Protein AF-A0A5S4TS86-F1 (afdb_monomer)

Mean predicted aligned error: 10.66 Å

pLDDT: mean 70.82, std 12.5, range [38.09, 91.75]

Nearest PDB structures (foldseek):
  2ib0-assembly1_B  TM=8.426E-01  e=7.250E+00  Mycobacterium tuberculosis
  2ib0-assembly1_A  TM=4.416E-01  e=4.069E+00  Mycobacterium tuberculosis

Sequence (158 aa):
LIFFSFYQKRLTHAFFRLILQTILFGSVLSAAFATLEHFQIVKKFNYAFLSPNMQVWHQNRAEVTFFNPNYYGIICCFCIMIAFYLVTTTKLRWLKVFCVLAGFVNLFGLNFTQNRTAFPAIIAGAIIYLFTTIKNWRAFWLSIGVFGIGLCFLFSSD

Structure (mmCIF, N/CA/C/O backbone):
data_AF-A0A5S4TS86-F1
#
_entry.id   AF-A0A5S4TS86-F1
#
loop_
_atom_site.group_PDB
_atom_site.id
_atom_site.type_symbol
_atom_site.label_atom_id
_atom_site.label_alt_id
_atom_site.label_comp_id
_atom_site.label_asym_id
_atom_site.label_entity_id
_atom_site.label_seq_id
_atom_site.pdbx_PDB_ins_code
_atom_site.Cartn_x
_atom_site.Cartn_y
_atom_site.Cartn_z
_atom_site.occupancy
_atom_site.B_iso_or_equiv
_atom_site.auth_seq_id
_atom_site.auth_comp_id
_atom_site.auth_asym_id
_atom_site.auth_atom_id
_atom_site.pdbx_PDB_model_num
ATOM 1 N N . LEU A 1 1 ? -20.350 23.622 6.186 1.00 59.94 1 LEU A N 1
ATOM 2 C CA . LEU A 1 1 ? -20.892 23.098 7.468 1.00 59.94 1 LEU A CA 1
ATOM 3 C C . LEU A 1 1 ? -22.022 22.080 7.273 1.00 59.94 1 LEU A C 1
ATOM 5 O O . LEU A 1 1 ? -21.890 20.978 7.788 1.00 59.94 1 LEU A O 1
ATOM 9 N N . ILE A 1 2 ? -23.066 22.374 6.485 1.00 71.50 2 ILE A N 1
ATOM 10 C CA . ILE A 1 2 ? -24.191 21.441 6.229 1.00 71.50 2 ILE A CA 1
ATOM 11 C C . ILE A 1 2 ? -23.719 20.103 5.626 1.00 71.50 2 ILE A C 1
ATOM 13 O O . ILE A 1 2 ? -24.077 19.043 6.129 1.00 71.50 2 ILE A O 1
ATOM 17 N N . PHE A 1 3 ? -22.835 20.144 4.622 1.00 68.44 3 PHE A N 1
ATOM 18 C CA . PHE A 1 3 ? -22.250 18.946 4.001 1.00 68.44 3 PHE A CA 1
ATOM 19 C C . PHE A 1 3 ? -21.453 18.084 4.999 1.00 68.44 3 PHE A C 1
ATOM 21 O O . PHE A 1 3 ? -21.601 16.867 5.046 1.00 68.44 3 PHE A O 1
ATOM 28 N N . PHE A 1 4 ? -20.661 18.723 5.863 1.00 73.56 4 PHE A N 1
ATOM 29 C CA . PHE A 1 4 ? -19.842 18.038 6.866 1.00 73.56 4 PHE A CA 1
ATOM 30 C C . PHE A 1 4 ? -20.708 17.359 7.941 1.00 73.56 4 PHE A C 1
ATOM 32 O O . PHE A 1 4 ? -20.475 16.208 8.302 1.00 73.56 4 PHE A O 1
ATOM 39 N N . SER A 1 5 ? -21.769 18.041 8.385 1.00 72.50 5 SER A N 1
ATOM 40 C CA . SER A 1 5 ? -22.725 17.513 9.364 1.00 72.50 5 SER A CA 1
ATOM 41 C C . SER A 1 5 ? -23.592 16.382 8.784 1.00 72.50 5 SER A C 1
ATOM 43 O O . SER A 1 5 ? -23.919 15.423 9.482 1.00 72.50 5 SER A O 1
ATOM 45 N N . PHE A 1 6 ? -23.909 16.439 7.484 1.00 75.56 6 PHE A N 1
ATOM 46 C CA . PHE A 1 6 ? -24.597 15.364 6.764 1.00 75.56 6 PHE A CA 1
ATOM 47 C C . PHE A 1 6 ? -23.746 14.085 6.684 1.00 75.56 6 PHE A C 1
ATOM 49 O O . PHE A 1 6 ? -24.238 12.998 6.993 1.00 75.56 6 PHE A O 1
ATOM 56 N N . TYR A 1 7 ? -22.457 14.209 6.347 1.00 68.25 7 TYR A N 1
ATOM 57 C CA . TYR A 1 7 ? -21.533 13.072 6.296 1.00 68.25 7 TYR A CA 1
ATOM 58 C C . TYR A 1 7 ? -21.240 12.484 7.679 1.00 68.25 7 TYR A C 1
ATOM 60 O O . TYR A 1 7 ? -21.254 11.262 7.827 1.00 68.25 7 TYR A O 1
ATOM 68 N N . GLN A 1 8 ? -21.049 13.314 8.712 1.00 69.19 8 GLN A N 1
ATOM 69 C CA . GLN A 1 8 ? -20.819 12.837 10.084 1.00 69.19 8 GLN A CA 1
ATOM 70 C C . GLN A 1 8 ? -21.940 11.923 10.593 1.00 69.19 8 GLN A C 1
ATOM 72 O O . GLN A 1 8 ? -21.663 10.942 11.275 1.00 69.19 8 GLN A O 1
ATOM 77 N N . LYS A 1 9 ? -23.197 12.190 10.218 1.00 74.44 9 LYS A N 1
ATOM 78 C CA . LYS A 1 9 ? -24.345 11.353 10.607 1.00 74.44 9 LYS A CA 1
ATOM 79 C C . LYS A 1 9 ? -24.375 9.983 9.916 1.00 74.44 9 LYS A C 1
ATOM 81 O O . LYS A 1 9 ? -25.050 9.079 10.399 1.00 74.44 9 LYS A O 1
ATOM 86 N N . ARG A 1 10 ? -23.682 9.817 8.782 1.00 70.75 10 ARG A N 1
ATOM 87 C CA . ARG A 1 10 ? -23.655 8.577 7.977 1.00 70.75 10 ARG A CA 1
ATOM 88 C C . ARG A 1 10 ? -22.326 7.818 8.073 1.00 70.75 10 ARG A C 1
ATOM 90 O O . ARG A 1 10 ? -22.281 6.635 7.737 1.00 70.75 10 ARG A O 1
ATOM 97 N N . LEU A 1 11 ? -21.264 8.467 8.555 1.00 75.19 11 LEU A N 1
ATOM 98 C CA . LEU A 1 11 ? -19.941 7.884 8.785 1.00 75.19 11 LEU A CA 1
ATOM 99 C C . LEU A 1 11 ? -19.962 6.937 9.992 1.00 75.19 11 LEU A C 1
ATOM 101 O O . LEU A 1 11 ? -19.530 7.264 11.092 1.00 75.19 11 LEU A O 1
ATOM 105 N N . THR A 1 12 ? -20.468 5.727 9.774 1.00 84.38 12 THR A N 1
ATOM 106 C CA . THR A 1 12 ? -20.335 4.632 10.738 1.00 84.38 12 THR A CA 1
ATOM 107 C C . THR A 1 12 ? -18.984 3.934 10.568 1.00 84.38 12 THR A C 1
ATOM 109 O O . THR A 1 12 ? -18.444 3.841 9.463 1.00 84.38 12 THR A O 1
ATOM 112 N N . HIS A 1 13 ? -18.451 3.357 11.649 1.00 80.44 13 HIS A N 1
ATOM 113 C CA . HIS A 1 13 ? -17.227 2.544 11.588 1.00 80.44 13 HIS A CA 1
ATOM 114 C C . HIS A 1 13 ? -17.333 1.357 10.614 1.00 80.44 13 HIS A C 1
ATOM 116 O O . HIS A 1 13 ? -16.326 0.890 10.082 1.00 80.44 13 HIS A O 1
ATOM 122 N N . ALA A 1 14 ? -18.542 0.831 10.3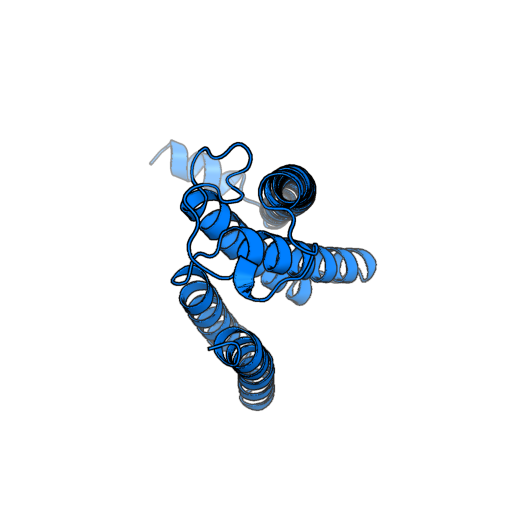99 1.00 83.12 14 ALA A N 1
ATOM 123 C CA . ALA A 1 14 ? -18.786 -0.222 9.419 1.00 83.12 14 ALA A CA 1
ATOM 124 C C . ALA A 1 14 ? -18.653 0.311 7.984 1.00 83.12 14 ALA A C 1
ATOM 126 O O . ALA A 1 14 ? -17.928 -0.276 7.186 1.00 83.12 14 ALA A O 1
ATOM 127 N N . PHE A 1 15 ? -19.275 1.456 7.690 1.00 85.88 15 PHE A N 1
ATOM 128 C CA . PHE A 1 15 ? -19.217 2.085 6.372 1.00 85.88 15 PHE A CA 1
ATOM 129 C C . PHE A 1 15 ? -17.796 2.520 5.993 1.00 85.88 15 PHE A C 1
ATOM 131 O O . PHE A 1 15 ? -17.343 2.248 4.885 1.00 85.88 15 PHE A O 1
ATOM 138 N N . PHE A 1 16 ? -17.051 3.110 6.933 1.00 86.06 16 PHE A N 1
ATOM 139 C CA . PHE A 1 16 ? -15.651 3.476 6.706 1.00 86.06 16 PHE A CA 1
ATOM 140 C C . PHE A 1 16 ? -14.786 2.257 6.357 1.00 86.06 16 PHE A C 1
ATOM 142 O O . PHE A 1 16 ? -14.042 2.283 5.379 1.00 86.06 16 PHE A O 1
ATOM 149 N N . ARG A 1 17 ? -14.925 1.152 7.104 1.00 86.00 17 ARG A N 1
ATOM 150 C CA . ARG A 1 17 ? -14.200 -0.093 6.803 1.00 86.00 17 ARG A CA 1
ATOM 151 C C . ARG A 1 17 ? -14.565 -0.667 5.439 1.00 86.00 17 ARG A C 1
ATOM 153 O O . ARG A 1 17 ? -13.674 -1.147 4.749 1.00 86.00 17 ARG A O 1
ATOM 160 N N . LEU A 1 18 ? -15.836 -0.590 5.049 1.00 88.56 18 LEU A N 1
ATOM 161 C CA . LEU A 1 18 ? -16.286 -1.039 3.734 1.00 88.56 18 LEU A CA 1
ATOM 162 C C . LEU A 1 18 ? -15.633 -0.221 2.613 1.00 88.56 18 LEU A C 1
ATOM 164 O O . LEU A 1 18 ? -15.097 -0.808 1.681 1.00 88.56 18 LEU A O 1
ATOM 168 N N . ILE A 1 19 ? -15.578 1.110 2.738 1.00 90.25 19 ILE A N 1
ATOM 169 C CA . ILE A 1 19 ? -14.872 1.970 1.773 1.00 90.25 19 ILE A CA 1
ATOM 170 C C . ILE A 1 19 ? -13.402 1.558 1.649 1.00 90.25 19 ILE A C 1
ATOM 172 O O . ILE A 1 19 ? -12.907 1.369 0.540 1.00 90.25 19 ILE A O 1
ATOM 176 N N . LEU A 1 20 ? -12.711 1.383 2.778 1.00 90.56 20 LEU A N 1
ATOM 177 C CA . LEU A 1 20 ? -11.301 0.994 2.783 1.00 90.56 20 LEU A CA 1
ATOM 178 C C . LEU A 1 20 ? -11.060 -0.366 2.116 1.00 90.56 20 LEU A C 1
ATOM 180 O O . LEU A 1 20 ? -10.101 -0.517 1.362 1.00 90.56 20 LEU A O 1
ATOM 184 N N . GLN A 1 21 ? -11.934 -1.344 2.361 1.00 90.25 21 GLN A N 1
ATOM 185 C CA . GLN A 1 21 ? -11.860 -2.659 1.720 1.00 90.25 21 GLN A CA 1
ATOM 186 C C . GLN A 1 21 ? -12.079 -2.565 0.209 1.00 90.25 21 GLN A C 1
ATOM 188 O O . GLN A 1 21 ? -11.328 -3.179 -0.546 1.00 90.25 21 GLN A O 1
ATOM 193 N N . THR A 1 22 ? -13.051 -1.767 -0.238 1.00 90.94 22 THR A N 1
ATOM 194 C CA . THR A 1 22 ? -13.322 -1.548 -1.664 1.00 90.94 22 THR A CA 1
ATOM 195 C C . THR A 1 22 ? -12.144 -0.877 -2.367 1.00 90.94 22 THR A C 1
ATOM 197 O O . THR A 1 22 ? -11.749 -1.315 -3.446 1.00 90.94 22 THR A O 1
ATOM 200 N N . ILE A 1 23 ? -11.536 0.142 -1.748 1.00 91.75 23 ILE A N 1
ATOM 201 C CA . ILE A 1 23 ? -10.334 0.804 -2.282 1.00 91.75 23 ILE A CA 1
ATOM 202 C C . ILE A 1 23 ? -9.186 -0.201 -2.393 1.00 91.75 23 ILE A C 1
ATOM 204 O O . ILE A 1 23 ? -8.550 -0.303 -3.442 1.00 91.75 23 ILE A O 1
ATOM 208 N N . LEU A 1 24 ? -8.947 -0.982 -1.336 1.00 90.12 24 LEU A N 1
ATOM 209 C CA . LEU A 1 24 ? -7.875 -1.971 -1.327 1.00 90.12 24 LEU A CA 1
ATOM 210 C C . LEU A 1 24 ? -8.105 -3.061 -2.385 1.00 90.12 24 LEU A C 1
ATOM 212 O O . LEU A 1 24 ? -7.166 -3.457 -3.068 1.00 90.12 24 LEU A O 1
ATOM 216 N N . PHE A 1 25 ? -9.346 -3.494 -2.593 1.00 90.62 25 PHE A N 1
ATOM 217 C CA . PHE A 1 25 ? -9.689 -4.421 -3.669 1.00 90.62 25 PHE A CA 1
ATOM 218 C C . PHE A 1 25 ? -9.427 -3.829 -5.060 1.00 90.62 25 PHE A C 1
ATOM 220 O O . PHE A 1 25 ? -8.759 -4.460 -5.878 1.00 90.62 25 PHE A O 1
ATOM 227 N N . GLY A 1 26 ? -9.861 -2.590 -5.305 1.00 87.56 26 GLY A N 1
ATOM 228 C CA . GLY A 1 26 ? -9.578 -1.883 -6.557 1.00 87.56 26 GLY A CA 1
ATOM 229 C C . GLY A 1 26 ? -8.078 -1.719 -6.824 1.00 87.56 26 GLY A C 1
ATOM 230 O O . GLY A 1 26 ? -7.634 -1.834 -7.965 1.00 87.56 26 GLY A O 1
ATOM 231 N N . SER A 1 27 ? -7.275 -1.534 -5.773 1.00 88.25 27 SER A N 1
ATOM 232 C CA . SER A 1 27 ? -5.819 -1.404 -5.898 1.00 88.25 27 SER A CA 1
ATOM 233 C C . SER A 1 27 ? -5.136 -2.671 -6.422 1.00 88.25 27 SER A C 1
ATOM 235 O O . SER A 1 27 ? -4.180 -2.577 -7.186 1.00 88.25 27 SER A O 1
ATOM 237 N N . VAL A 1 28 ? -5.658 -3.859 -6.089 1.00 88.00 28 VAL A N 1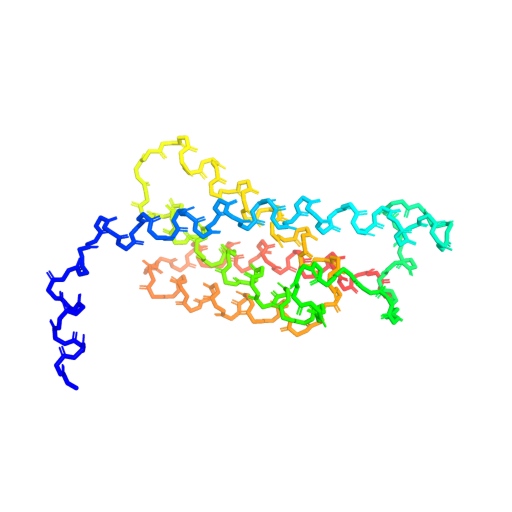
ATOM 238 C CA . VAL A 1 28 ? -5.127 -5.136 -6.594 1.00 88.00 28 VAL A CA 1
ATOM 239 C C . VAL A 1 28 ? -5.358 -5.255 -8.100 1.00 88.00 28 VAL A C 1
ATOM 241 O O . VAL A 1 28 ? -4.457 -5.671 -8.825 1.00 88.00 28 VAL A O 1
ATOM 244 N N . LEU A 1 29 ? -6.530 -4.834 -8.587 1.00 86.25 29 LEU A N 1
ATOM 245 C CA . LEU A 1 29 ? -6.827 -4.794 -10.024 1.00 86.25 29 LEU A CA 1
ATOM 246 C C . LEU A 1 29 ? -5.933 -3.783 -10.753 1.00 86.25 29 LEU A C 1
ATOM 248 O O . LEU A 1 29 ? -5.391 -4.085 -11.813 1.00 86.25 29 LEU A O 1
ATOM 252 N N . SER A 1 30 ? -5.731 -2.608 -10.154 1.00 82.62 30 SER A N 1
ATOM 253 C CA . SER A 1 30 ? -4.822 -1.578 -10.671 1.00 82.62 30 SER A CA 1
ATOM 254 C C . SER A 1 30 ? -3.379 -2.087 -10.775 1.00 82.62 30 SER A C 1
ATOM 256 O O . SER A 1 30 ? -2.728 -1.916 -11.802 1.00 82.62 30 SER A O 1
ATOM 258 N N . ALA A 1 31 ? -2.893 -2.806 -9.761 1.00 80.38 31 ALA A N 1
ATOM 259 C CA . ALA A 1 31 ? -1.574 -3.428 -9.791 1.00 80.38 31 ALA A CA 1
ATOM 260 C C . ALA A 1 31 ? -1.459 -4.559 -10.823 1.00 80.38 31 ALA A C 1
ATOM 262 O O . ALA A 1 31 ? -0.422 -4.682 -11.472 1.00 80.38 31 ALA A O 1
ATOM 263 N N . ALA A 1 32 ? -2.517 -5.345 -11.042 1.00 80.62 32 ALA A N 1
ATOM 264 C CA . ALA A 1 32 ? -2.544 -6.310 -12.139 1.00 80.62 32 ALA A CA 1
ATOM 265 C C . ALA A 1 32 ? -2.413 -5.606 -13.502 1.00 80.62 32 ALA A C 1
ATOM 267 O O . ALA A 1 32 ? -1.630 -6.034 -14.348 1.00 80.62 32 ALA A O 1
ATOM 268 N N . PHE A 1 33 ? -3.088 -4.473 -13.702 1.00 79.06 33 PHE A N 1
ATOM 269 C CA . PHE A 1 33 ? -2.917 -3.675 -14.917 1.00 79.06 33 PHE A CA 1
ATOM 270 C C . PHE A 1 33 ? -1.493 -3.112 -15.047 1.00 79.06 33 PHE A C 1
ATOM 272 O O . PHE A 1 33 ? -0.887 -3.222 -16.111 1.00 79.06 33 PHE A O 1
ATOM 279 N N . ALA A 1 34 ? -0.911 -2.625 -13.947 1.00 73.06 34 ALA A N 1
ATOM 280 C CA . ALA A 1 34 ? 0.480 -2.173 -13.905 1.00 73.06 34 ALA A CA 1
ATOM 281 C C . ALA A 1 34 ? 1.459 -3.275 -14.331 1.00 73.06 34 ALA A C 1
ATOM 283 O O . ALA A 1 34 ? 2.399 -3.008 -15.075 1.00 73.06 34 ALA A O 1
ATOM 284 N N . THR A 1 35 ? 1.230 -4.527 -13.910 1.00 72.19 35 THR A N 1
ATOM 285 C CA . THR A 1 35 ? 2.070 -5.655 -14.348 1.00 72.19 35 THR A CA 1
ATOM 286 C C . THR A 1 35 ? 1.969 -5.905 -15.852 1.00 72.19 35 THR A C 1
ATOM 288 O O . THR A 1 35 ? 2.975 -6.230 -16.476 1.00 72.19 35 THR A O 1
ATOM 291 N N . LEU A 1 36 ? 0.796 -5.716 -16.463 1.00 74.50 36 LEU A N 1
ATOM 292 C CA . LEU A 1 36 ? 0.615 -5.880 -17.908 1.00 74.50 36 LEU A CA 1
ATOM 293 C C . LEU A 1 36 ? 1.310 -4.771 -18.703 1.00 74.50 36 LEU A C 1
ATOM 295 O O . LEU A 1 36 ? 2.015 -5.069 -19.668 1.00 74.50 36 LEU A O 1
ATOM 299 N N . GLU A 1 37 ? 1.173 -3.513 -18.277 1.00 68.44 37 GLU A N 1
ATOM 300 C CA . GLU A 1 37 ? 1.955 -2.401 -18.838 1.00 68.44 37 GLU A CA 1
ATOM 301 C C . GLU A 1 37 ? 3.453 -2.684 -18.709 1.00 68.44 37 GLU A C 1
ATOM 303 O O . GLU A 1 37 ? 4.223 -2.521 -19.657 1.00 68.44 37 GLU A O 1
ATOM 308 N N . HIS A 1 38 ? 3.860 -3.200 -17.551 1.00 66.19 38 HIS A N 1
ATOM 309 C CA . HIS A 1 38 ? 5.237 -3.567 -17.291 1.00 66.19 38 HIS A CA 1
ATOM 310 C C . HIS A 1 38 ? 5.747 -4.656 -18.248 1.00 66.19 38 HIS A C 1
ATOM 312 O O . HIS A 1 38 ? 6.826 -4.504 -18.817 1.00 66.19 38 HIS A O 1
ATOM 318 N N . PHE A 1 39 ? 4.961 -5.702 -18.528 1.00 66.56 39 PHE A N 1
ATOM 319 C CA . PHE A 1 39 ? 5.307 -6.713 -19.536 1.00 66.56 39 PHE A CA 1
ATOM 320 C C . PHE A 1 39 ? 5.529 -6.111 -20.932 1.00 66.56 39 PHE A C 1
ATOM 322 O O . PHE A 1 39 ? 6.445 -6.528 -21.647 1.00 66.56 39 PHE A O 1
ATOM 329 N N . GLN A 1 40 ? 4.728 -5.119 -21.328 1.00 62.78 40 GLN A N 1
ATOM 330 C CA . GLN A 1 40 ? 4.899 -4.443 -22.616 1.00 62.78 40 GLN A CA 1
ATOM 331 C C . GLN A 1 40 ? 6.179 -3.599 -22.658 1.00 62.78 40 GLN A C 1
ATOM 333 O O . GLN A 1 40 ? 6.895 -3.614 -23.662 1.00 62.78 40 GLN A O 1
ATOM 338 N N . ILE A 1 41 ? 6.509 -2.915 -21.560 1.00 62.16 41 ILE A N 1
ATOM 339 C CA . ILE A 1 41 ? 7.747 -2.137 -21.425 1.00 62.16 41 ILE A CA 1
ATOM 340 C C . ILE A 1 41 ? 8.970 -3.064 -21.488 1.00 62.16 41 ILE A C 1
ATOM 342 O O . ILE A 1 41 ? 9.893 -2.811 -22.259 1.00 62.16 41 ILE A O 1
ATOM 346 N N . VAL A 1 42 ? 8.960 -4.179 -20.753 1.00 58.12 42 VAL A N 1
ATOM 347 C CA . VAL A 1 42 ? 10.052 -5.169 -20.744 1.00 58.12 42 VAL A CA 1
ATOM 348 C C . VAL A 1 42 ? 10.320 -5.723 -22.143 1.00 58.12 42 VAL A C 1
ATOM 350 O O . VAL A 1 42 ? 11.474 -5.795 -22.567 1.00 58.12 42 VAL A O 1
ATOM 353 N N . LYS A 1 43 ? 9.259 -6.034 -22.900 1.00 59.88 43 LYS A N 1
ATOM 354 C CA . LYS A 1 43 ? 9.369 -6.500 -24.289 1.00 59.88 43 LYS A CA 1
ATOM 355 C C . LYS A 1 43 ? 9.954 -5.434 -25.220 1.00 59.88 43 LYS A C 1
ATOM 357 O O . LYS A 1 43 ? 10.702 -5.773 -26.131 1.00 59.88 43 LYS A O 1
ATOM 362 N N . LYS A 1 44 ? 9.648 -4.154 -24.986 1.00 58.09 44 LYS A N 1
ATOM 363 C CA . LYS A 1 44 ? 10.178 -3.027 -25.771 1.00 58.09 44 LYS A CA 1
ATOM 364 C C . LYS A 1 44 ? 11.685 -2.829 -25.576 1.00 58.09 44 LYS A C 1
ATOM 366 O O . LYS A 1 44 ? 12.359 -2.432 -26.519 1.00 58.09 44 LYS A O 1
ATOM 371 N N . PHE A 1 45 ? 12.206 -3.117 -24.382 1.00 57.66 45 PHE A N 1
ATOM 372 C CA . PHE A 1 45 ? 13.624 -2.934 -24.041 1.00 57.66 45 PHE A CA 1
ATOM 373 C C . PHE A 1 45 ? 14.443 -4.237 -24.002 1.00 57.66 45 PHE A C 1
ATOM 375 O O . PHE A 1 45 ? 15.636 -4.195 -23.718 1.00 57.66 45 PHE A O 1
ATOM 382 N N . ASN A 1 46 ? 13.828 -5.382 -24.321 1.00 61.53 46 ASN A N 1
ATOM 383 C CA . ASN A 1 46 ? 14.457 -6.708 -24.366 1.00 61.53 46 ASN A CA 1
ATOM 384 C C . ASN A 1 46 ? 15.164 -7.109 -23.051 1.00 61.53 46 ASN A C 1
ATOM 386 O O . ASN A 1 46 ? 16.210 -7.758 -23.053 1.00 61.53 46 ASN A O 1
ATOM 390 N N . TYR A 1 47 ? 14.598 -6.693 -21.916 1.00 58.59 47 TYR A N 1
ATOM 391 C CA . TYR A 1 47 ? 15.109 -7.039 -20.590 1.00 58.59 47 TYR A CA 1
ATOM 392 C C . TYR A 1 47 ? 14.477 -8.331 -20.060 1.00 58.59 47 TYR A C 1
ATOM 394 O O . TYR A 1 47 ? 13.382 -8.722 -20.459 1.00 58.59 47 TYR A O 1
ATOM 402 N N . ALA A 1 48 ? 15.147 -8.987 -19.110 1.00 56.34 48 ALA A N 1
ATOM 403 C CA . ALA A 1 48 ? 14.487 -9.968 -18.254 1.00 56.34 4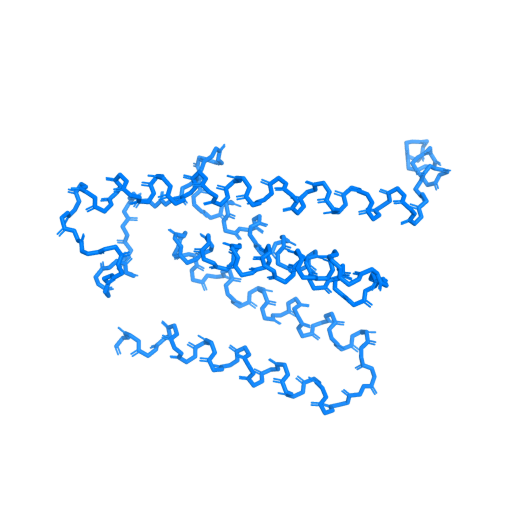8 ALA A CA 1
ATOM 404 C C . ALA A 1 48 ? 13.451 -9.261 -17.355 1.00 56.34 48 ALA A C 1
ATOM 406 O O . ALA A 1 48 ? 13.661 -8.115 -16.954 1.00 56.34 48 ALA A O 1
ATOM 407 N N . PHE A 1 49 ? 12.351 -9.944 -17.012 1.00 53.97 49 PHE A N 1
ATOM 408 C CA . PHE A 1 49 ? 11.256 -9.393 -16.190 1.00 53.97 49 PHE A CA 1
ATOM 409 C C . PHE A 1 49 ? 11.720 -8.873 -14.814 1.00 53.97 49 PHE A C 1
ATOM 411 O O . PHE A 1 49 ? 11.115 -7.970 -14.254 1.00 53.97 49 PHE A O 1
ATOM 418 N N . LEU A 1 50 ? 12.820 -9.418 -14.289 1.00 54.47 50 LEU A N 1
ATOM 419 C CA . LEU A 1 50 ? 13.543 -8.927 -13.117 1.00 54.47 50 LEU A CA 1
ATOM 420 C C . LEU A 1 50 ? 14.989 -8.648 -13.547 1.00 54.47 50 LEU A C 1
ATOM 422 O O . LEU A 1 50 ? 15.809 -9.558 -13.610 1.00 54.47 50 LEU A O 1
ATOM 426 N N . SER A 1 51 ? 15.282 -7.402 -13.909 1.00 47.47 51 SER A N 1
ATOM 427 C CA . SER A 1 51 ? 16.587 -6.960 -14.416 1.00 47.47 51 SER A CA 1
ATOM 428 C C . SER A 1 51 ? 17.088 -5.780 -13.573 1.00 47.47 51 SER A C 1
ATOM 430 O O . SER A 1 51 ? 16.320 -4.846 -13.378 1.00 47.47 51 SER A O 1
ATOM 432 N N . PRO A 1 52 ? 18.346 -5.741 -13.096 1.00 52.31 52 PRO A N 1
ATOM 433 C CA . PRO A 1 52 ? 18.881 -4.576 -12.371 1.00 52.31 52 PRO A CA 1
ATOM 434 C C . PRO A 1 52 ? 18.864 -3.293 -13.221 1.00 52.31 52 PRO A C 1
ATOM 436 O O . PRO A 1 52 ? 18.536 -2.213 -12.736 1.00 52.31 52 PRO A O 1
ATOM 439 N N . ASN A 1 53 ? 19.069 -3.425 -14.538 1.00 51.53 53 ASN A N 1
ATOM 440 C CA . ASN A 1 53 ? 18.995 -2.322 -15.512 1.00 51.53 53 ASN A CA 1
ATOM 441 C C . ASN A 1 53 ? 17.575 -1.726 -15.644 1.00 51.53 53 ASN A C 1
ATOM 443 O O . ASN A 1 53 ? 17.371 -0.688 -16.281 1.00 51.53 53 ASN A O 1
ATOM 447 N N . MET A 1 54 ? 16.584 -2.378 -15.028 1.00 49.53 54 MET A N 1
ATOM 448 C CA . MET A 1 54 ? 15.209 -1.911 -14.898 1.00 49.53 54 MET A CA 1
ATOM 449 C C . MET A 1 54 ? 15.028 -0.887 -13.777 1.00 49.53 54 MET A C 1
ATOM 451 O O . MET A 1 54 ? 14.009 -0.219 -13.778 1.00 49.53 54 MET A O 1
ATOM 455 N N . GLN A 1 55 ? 15.956 -0.744 -12.822 1.00 48.56 55 GLN A N 1
ATOM 456 C CA . GLN A 1 55 ? 15.887 0.282 -11.763 1.00 48.56 55 GLN A CA 1
ATOM 457 C C . GLN A 1 55 ? 16.466 1.639 -12.201 1.00 48.56 55 GLN A C 1
ATOM 459 O O . GLN A 1 55 ? 16.327 2.644 -11.498 1.00 48.56 55 GLN A O 1
ATOM 464 N N . VAL A 1 56 ? 17.069 1.686 -13.392 1.00 51.53 56 VAL A N 1
ATOM 465 C CA . VAL A 1 56 ? 17.518 2.923 -14.034 1.00 51.53 56 VAL A CA 1
ATOM 466 C C . VAL A 1 56 ? 16.296 3.728 -14.470 1.00 51.53 56 VAL A C 1
ATOM 468 O O . VAL A 1 56 ? 15.311 3.177 -14.955 1.00 51.53 56 VAL A O 1
ATOM 471 N N . TRP A 1 57 ? 16.340 5.041 -14.259 1.00 47.25 57 TRP A N 1
ATOM 472 C CA . TRP A 1 57 ? 15.251 5.948 -14.606 1.00 47.25 57 TRP A CA 1
ATOM 473 C C . TRP A 1 57 ? 14.960 5.881 -16.112 1.00 47.25 57 TRP A C 1
ATOM 475 O O . TRP A 1 57 ? 15.793 6.284 -16.922 1.00 47.25 57 TRP A O 1
ATOM 485 N N . HIS A 1 58 ? 13.776 5.393 -16.485 1.00 54.41 58 HIS A N 1
ATOM 486 C CA . HIS A 1 58 ? 13.303 5.381 -17.872 1.00 54.41 58 HIS A CA 1
ATOM 487 C C . HIS A 1 58 ? 12.155 6.388 -18.043 1.00 54.41 58 HIS A C 1
ATOM 489 O O . HIS A 1 58 ? 11.390 6.646 -17.109 1.00 54.41 58 HIS A O 1
ATOM 495 N N . GLN A 1 59 ? 12.014 6.973 -19.239 1.00 49.44 59 GLN A N 1
ATOM 496 C CA . GLN A 1 59 ? 10.873 7.853 -19.553 1.00 49.44 59 GLN A CA 1
ATOM 497 C C . GLN A 1 59 ? 9.538 7.087 -19.586 1.00 49.44 59 GLN A C 1
ATOM 499 O O . GLN A 1 59 ? 8.509 7.660 -19.250 1.00 49.44 59 GLN A O 1
ATOM 504 N N . ASN A 1 60 ? 9.560 5.790 -19.922 1.00 55.03 60 ASN A N 1
ATOM 505 C CA . ASN A 1 60 ? 8.384 4.916 -19.899 1.00 55.03 60 ASN A CA 1
ATOM 506 C C . ASN A 1 60 ? 8.355 4.146 -18.572 1.00 55.03 60 ASN A C 1
ATOM 508 O O . ASN A 1 60 ? 9.141 3.215 -18.388 1.00 55.03 60 ASN A O 1
ATOM 512 N N . ARG A 1 61 ? 7.466 4.533 -17.656 1.00 59.53 61 ARG A N 1
ATOM 513 C CA . ARG A 1 61 ? 7.238 3.854 -16.368 1.00 59.53 61 ARG A CA 1
ATOM 514 C C . ARG A 1 61 ? 5.795 3.372 -16.297 1.00 59.53 61 ARG A C 1
ATOM 516 O O . ARG A 1 61 ? 4.953 3.888 -17.023 1.00 59.53 61 ARG A O 1
ATOM 523 N N . ALA A 1 62 ? 5.514 2.413 -15.418 1.00 55.69 62 ALA A N 1
ATOM 524 C CA . ALA A 1 62 ? 4.140 1.984 -15.182 1.00 55.69 62 ALA A CA 1
ATOM 525 C C . ALA A 1 62 ? 3.361 3.136 -14.529 1.00 55.69 62 ALA A C 1
ATOM 527 O O . ALA A 1 62 ? 3.642 3.534 -13.394 1.00 55.69 62 ALA A O 1
ATOM 528 N N . GLU A 1 63 ? 2.426 3.699 -15.281 1.00 54.50 63 GLU A N 1
ATOM 529 C CA . GLU A 1 63 ? 1.604 4.838 -14.882 1.00 54.50 63 GLU A CA 1
ATOM 530 C C . GLU A 1 63 ? 0.141 4.451 -14.666 1.00 54.50 63 GLU A C 1
ATOM 532 O O . GLU A 1 63 ? -0.584 5.182 -13.982 1.00 54.50 63 GLU A O 1
ATOM 537 N N . VAL A 1 64 ? -0.269 3.273 -15.158 1.00 57.78 64 VAL A N 1
ATOM 538 C CA . VAL A 1 64 ? -1.641 2.761 -15.101 1.00 57.78 64 VAL A CA 1
ATOM 539 C C . VAL A 1 64 ? -2.604 3.832 -15.651 1.00 57.78 64 VAL A C 1
ATOM 541 O O . VAL A 1 64 ? -2.215 4.785 -16.325 1.00 57.78 64 VAL A O 1
ATOM 544 N N . THR A 1 65 ? -3.892 3.754 -15.339 1.00 60.19 65 THR A N 1
ATOM 545 C CA . THR A 1 65 ? -4.910 4.755 -15.695 1.00 60.19 65 THR A CA 1
ATOM 546 C C . THR A 1 65 ? -4.681 6.152 -15.086 1.00 60.19 65 THR A C 1
ATOM 548 O O . THR A 1 65 ? -5.574 6.993 -15.166 1.00 60.19 65 THR A O 1
ATOM 551 N N . PHE A 1 66 ? -3.548 6.406 -14.418 1.00 56.75 66 PHE A N 1
ATOM 552 C CA . PHE A 1 66 ? -3.258 7.665 -13.725 1.00 56.75 66 PHE A CA 1
ATOM 553 C C . PHE A 1 66 ? -2.394 8.636 -14.531 1.00 56.75 66 PHE A C 1
ATOM 555 O O . PHE A 1 66 ? -2.174 9.749 -14.053 1.00 56.75 66 PHE A O 1
ATOM 562 N N . PHE A 1 67 ? -1.933 8.251 -15.731 1.00 57.12 67 PHE A N 1
ATOM 563 C CA . PHE A 1 67 ? -1.186 9.111 -16.671 1.00 57.12 67 PHE A CA 1
ATOM 564 C C . PHE A 1 67 ? 0.071 9.774 -16.066 1.00 57.12 67 PHE A C 1
ATOM 566 O O . PHE A 1 67 ? 0.582 10.771 -16.579 1.00 57.12 67 PHE A O 1
ATOM 573 N N . ASN A 1 68 ? 0.516 9.281 -14.904 1.00 66.50 68 ASN A N 1
ATOM 574 C CA . ASN A 1 68 ? 1.737 9.686 -14.236 1.00 66.50 68 ASN A CA 1
ATOM 575 C C . ASN A 1 68 ? 2.181 8.590 -13.247 1.00 66.50 68 ASN A C 1
ATOM 577 O O . ASN A 1 68 ? 1.450 8.280 -12.294 1.00 66.50 68 ASN A O 1
ATOM 581 N N . PRO A 1 69 ? 3.409 8.064 -13.377 1.00 67.50 69 PRO A N 1
ATOM 582 C CA . PRO A 1 69 ? 3.925 7.025 -12.487 1.00 67.50 69 PRO A CA 1
ATOM 583 C C . PRO A 1 69 ? 4.035 7.487 -11.027 1.00 67.50 69 PRO A C 1
ATOM 585 O O . PRO A 1 69 ? 3.899 6.684 -10.104 1.00 67.50 69 PRO A O 1
ATOM 588 N N . ASN A 1 70 ? 4.220 8.788 -10.778 1.00 71.56 70 ASN A N 1
ATOM 589 C CA . ASN A 1 70 ? 4.291 9.317 -9.417 1.00 71.56 70 ASN A CA 1
ATOM 590 C C . ASN A 1 70 ? 2.921 9.302 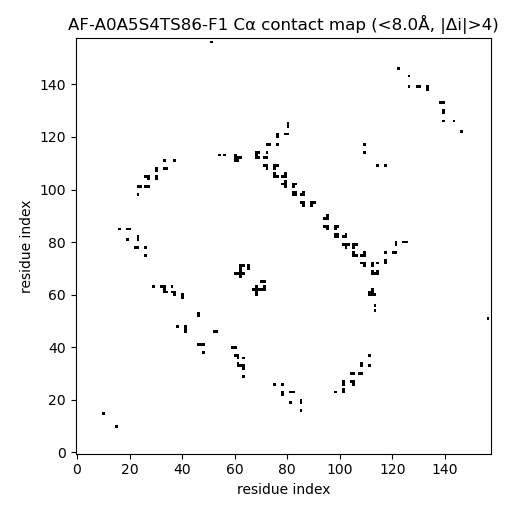-8.721 1.00 71.56 70 ASN A C 1
ATOM 592 O O . ASN A 1 70 ? 2.860 9.027 -7.523 1.00 71.56 70 ASN A O 1
ATOM 596 N N . TYR A 1 71 ? 1.827 9.558 -9.451 1.00 74.44 71 TYR A N 1
ATOM 597 C CA . TYR A 1 71 ? 0.473 9.489 -8.888 1.00 74.44 71 TYR A CA 1
ATOM 598 C C . TYR A 1 71 ? 0.069 8.052 -8.587 1.00 74.44 71 TYR A C 1
ATOM 600 O O . TYR A 1 71 ? -0.463 7.786 -7.508 1.00 74.44 71 TYR A O 1
ATOM 608 N N . TYR A 1 72 ? 0.407 7.117 -9.476 1.00 77.81 72 TYR A N 1
ATOM 609 C CA . TYR A 1 72 ? 0.219 5.699 -9.197 1.00 77.81 72 TYR A CA 1
ATOM 610 C C . TYR A 1 72 ? 1.023 5.259 -7.958 1.00 77.81 72 TYR A C 1
ATOM 612 O O . TYR A 1 72 ? 0.476 4.609 -7.066 1.00 77.81 72 TYR A O 1
ATOM 620 N N . GLY A 1 73 ? 2.271 5.721 -7.815 1.00 74.88 73 GLY A N 1
ATOM 621 C CA . GLY A 1 73 ? 3.088 5.446 -6.630 1.00 74.88 73 GLY A CA 1
ATOM 622 C C . GLY A 1 73 ? 2.465 5.953 -5.322 1.00 74.88 73 GLY A C 1
ATOM 623 O O . GLY A 1 73 ? 2.444 5.227 -4.331 1.00 74.88 73 GLY A O 1
ATOM 624 N N . ILE A 1 74 ? 1.880 7.155 -5.317 1.00 79.19 74 ILE A N 1
ATOM 625 C CA . ILE A 1 74 ? 1.163 7.694 -4.145 1.00 79.19 74 ILE A CA 1
ATOM 626 C C . ILE A 1 74 ? -0.052 6.825 -3.788 1.00 79.19 74 ILE A C 1
ATOM 628 O O . ILE A 1 74 ? -0.295 6.555 -2.609 1.00 79.19 74 ILE A O 1
ATOM 632 N N . ILE A 1 75 ? -0.803 6.354 -4.785 1.00 83.25 75 ILE A N 1
ATOM 633 C CA . ILE A 1 75 ? -1.960 5.476 -4.566 1.00 83.25 75 ILE A CA 1
ATOM 634 C C . ILE A 1 75 ? -1.519 4.141 -3.964 1.00 83.25 75 ILE A C 1
ATOM 636 O O . ILE A 1 75 ? -2.132 3.690 -2.993 1.00 83.25 75 ILE A O 1
ATOM 640 N N . CYS A 1 76 ? -0.423 3.556 -4.455 1.00 82.25 76 CYS A N 1
ATOM 641 C CA . CYS A 1 76 ? 0.185 2.371 -3.851 1.00 82.25 76 CYS A CA 1
ATOM 642 C C . CYS A 1 76 ? 0.555 2.618 -2.379 1.00 82.25 76 CYS A C 1
ATOM 644 O O . CYS A 1 76 ? 0.208 1.803 -1.524 1.00 82.25 76 CYS A O 1
ATOM 646 N N . CYS A 1 77 ? 1.168 3.763 -2.047 1.00 81.62 77 CYS A N 1
ATOM 647 C CA . CYS A 1 77 ? 1.491 4.125 -0.660 1.00 81.62 77 CYS A CA 1
ATOM 648 C C . CYS A 1 77 ? 0.249 4.164 0.242 1.00 81.62 77 CYS A C 1
ATOM 650 O O . CYS A 1 77 ? 0.250 3.578 1.328 1.00 81.62 77 CYS A O 1
ATOM 652 N N . PHE A 1 78 ? -0.825 4.823 -0.205 1.00 84.56 78 PHE A N 1
ATOM 653 C CA . PHE A 1 78 ? -2.078 4.871 0.549 1.00 84.56 78 PHE A CA 1
ATOM 654 C C . PHE A 1 78 ? -2.689 3.480 0.723 1.00 84.56 78 PHE A C 1
ATOM 656 O O . PHE A 1 78 ? -3.118 3.137 1.824 1.00 84.56 78 PHE A O 1
ATOM 663 N N . CYS A 1 79 ? -2.684 2.650 -0.321 1.00 87.50 79 CYS A N 1
ATOM 664 C CA . CYS A 1 79 ? -3.233 1.297 -0.259 1.00 87.50 79 CYS A CA 1
ATOM 665 C C . CYS A 1 79 ? -2.442 0.396 0.699 1.00 87.50 79 CYS A C 1
ATOM 667 O O . CYS A 1 79 ? -3.047 -0.354 1.464 1.00 87.50 79 CYS A O 1
ATOM 669 N N . ILE A 1 80 ? -1.112 0.525 0.747 1.00 84.38 80 ILE A N 1
ATOM 670 C CA . ILE A 1 80 ? -0.270 -0.180 1.725 1.00 84.38 80 ILE A CA 1
ATOM 671 C C . ILE A 1 80 ? -0.642 0.241 3.156 1.00 84.38 80 ILE A C 1
ATOM 673 O O . ILE A 1 80 ? -0.814 -0.615 4.024 1.00 84.38 80 ILE A O 1
ATOM 677 N N . MET A 1 81 ? -0.847 1.535 3.416 1.00 82.62 81 MET A N 1
ATOM 678 C CA . MET A 1 81 ? -1.278 2.013 4.740 1.00 82.62 81 MET A CA 1
ATOM 679 C C . MET A 1 81 ? -2.678 1.526 5.124 1.00 82.62 81 MET A C 1
ATOM 681 O O . MET A 1 81 ? -2.899 1.097 6.259 1.00 82.62 81 MET A O 1
ATOM 685 N N . ILE A 1 82 ? -3.611 1.516 4.172 1.00 86.12 82 ILE A N 1
ATOM 686 C CA . ILE A 1 82 ? -4.954 0.959 4.362 1.00 86.12 82 ILE A CA 1
ATOM 687 C C . ILE A 1 82 ? -4.877 -0.540 4.685 1.00 86.12 82 ILE A C 1
ATOM 689 O O . ILE A 1 82 ? -5.573 -1.008 5.590 1.00 86.12 82 ILE A O 1
ATOM 693 N N . ALA A 1 83 ? -4.007 -1.287 4.000 1.00 85.50 83 ALA A N 1
ATOM 694 C CA . ALA A 1 83 ? -3.774 -2.701 4.269 1.00 85.50 83 ALA A CA 1
ATOM 695 C C . ALA A 1 83 ? -3.277 -2.931 5.704 1.00 85.50 83 ALA A C 1
ATOM 697 O O . ALA A 1 83 ? -3.852 -3.754 6.417 1.00 85.50 83 ALA A O 1
ATOM 698 N N . PHE A 1 84 ? -2.280 -2.165 6.165 1.00 81.69 84 PHE A N 1
ATOM 699 C CA . PHE A 1 84 ? -1.793 -2.243 7.549 1.00 81.69 84 PHE A CA 1
ATOM 700 C C . PHE A 1 84 ? -2.904 -1.976 8.568 1.00 81.69 84 PHE A C 1
ATOM 702 O O . PHE A 1 84 ? -3.079 -2.755 9.508 1.00 81.69 84 PHE A O 1
ATOM 709 N N . TYR A 1 85 ? -3.698 -0.926 8.353 1.00 82.88 85 TYR A N 1
ATOM 710 C CA . TYR A 1 85 ? -4.830 -0.602 9.217 1.00 82.88 85 TYR A CA 1
ATOM 711 C C . TYR A 1 85 ? -5.882 -1.722 9.260 1.00 82.88 85 TYR A C 1
ATOM 713 O O . TYR A 1 85 ? -6.388 -2.080 10.326 1.00 82.88 85 TYR A O 1
ATOM 721 N N . LEU A 1 86 ? -6.232 -2.308 8.113 1.00 84.88 86 LEU A N 1
ATOM 722 C CA . LEU A 1 86 ? -7.232 -3.374 8.058 1.00 84.88 86 LEU A CA 1
ATOM 723 C C . LEU A 1 86 ? -6.720 -4.684 8.675 1.00 84.88 86 LEU A C 1
ATOM 725 O O . LEU A 1 86 ? -7.508 -5.387 9.310 1.00 84.88 86 LEU A O 1
ATOM 729 N N . VAL A 1 87 ? -5.423 -4.999 8.569 1.00 82.94 87 VAL A N 1
ATOM 730 C CA . VAL A 1 87 ? -4.815 -6.187 9.203 1.00 82.94 87 VAL A CA 1
ATOM 731 C C . VAL A 1 87 ? -4.901 -6.127 10.731 1.00 82.94 87 VAL A C 1
ATOM 733 O O . VAL A 1 87 ? -5.209 -7.140 11.369 1.00 82.94 87 VAL A O 1
ATOM 736 N N . THR A 1 88 ? -4.647 -4.959 11.325 1.00 77.19 88 THR A N 1
ATOM 737 C CA . THR A 1 88 ? -4.656 -4.777 12.787 1.00 77.19 88 THR A CA 1
ATOM 738 C C . THR A 1 88 ? -6.073 -4.697 13.354 1.00 77.19 88 THR A C 1
ATOM 740 O O . THR A 1 88 ? -6.325 -5.200 14.448 1.00 77.19 88 THR A O 1
ATOM 743 N N . THR A 1 89 ? -7.019 -4.116 12.611 1.00 80.31 89 THR A N 1
ATOM 744 C CA . THR A 1 89 ? -8.388 -3.867 13.098 1.00 80.31 89 THR A CA 1
ATOM 745 C C . THR A 1 89 ? -9.388 -4.982 12.785 1.00 80.31 89 THR A C 1
ATOM 747 O O . THR A 1 89 ? -10.396 -5.128 13.484 1.00 80.31 89 THR A O 1
ATOM 750 N N . THR A 1 90 ? -9.145 -5.789 11.752 1.00 82.94 90 THR A N 1
ATOM 751 C CA . THR A 1 90 ? -10.070 -6.855 11.338 1.00 82.94 90 THR A CA 1
ATOM 752 C C . THR A 1 90 ? -9.895 -8.107 12.200 1.00 82.94 90 THR A C 1
ATOM 754 O O . THR A 1 90 ? -8.779 -8.507 12.511 1.00 82.94 90 THR A O 1
ATOM 757 N N . LYS A 1 91 ? -10.991 -8.783 12.575 1.00 82.44 91 LYS A N 1
ATOM 75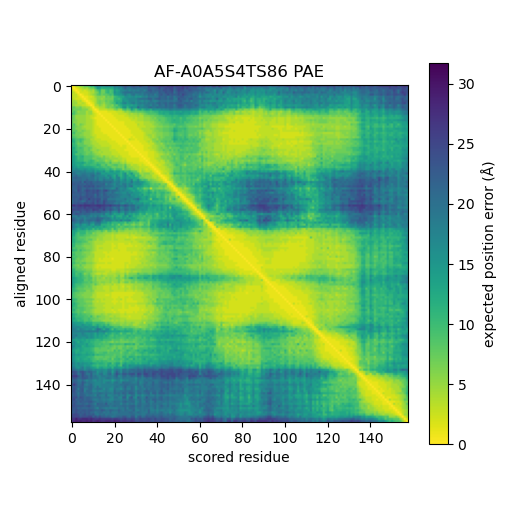8 C CA . LYS A 1 91 ? -10.940 -10.072 13.305 1.00 82.44 91 LYS A CA 1
ATOM 759 C C . LYS A 1 91 ? -10.955 -11.299 12.382 1.00 82.44 91 LYS A C 1
ATOM 761 O O . LYS A 1 91 ? -10.463 -12.359 12.759 1.00 82.44 91 LYS A O 1
ATOM 766 N N . LEU A 1 92 ? -11.491 -11.153 11.172 1.00 86.56 92 LEU A N 1
ATOM 767 C CA . LEU A 1 92 ? -11.638 -12.226 10.186 1.00 86.56 92 LEU A CA 1
ATOM 768 C C . LEU A 1 92 ? -10.283 -12.613 9.574 1.00 86.56 92 LEU A C 1
ATOM 770 O O . LEU A 1 92 ? -9.618 -11.781 8.957 1.00 86.56 92 LEU A O 1
ATOM 774 N N . ARG A 1 93 ? -9.888 -13.887 9.712 1.00 84.44 93 ARG A N 1
ATOM 775 C CA . ARG A 1 93 ? -8.585 -14.389 9.235 1.00 84.44 93 ARG A CA 1
ATOM 776 C C . ARG A 1 93 ? -8.416 -14.272 7.719 1.00 84.44 93 ARG A C 1
ATOM 778 O O . ARG A 1 93 ? -7.365 -13.826 7.279 1.00 84.44 93 ARG A O 1
ATOM 785 N N . TRP A 1 94 ? -9.442 -14.606 6.934 1.00 83.81 94 TRP A N 1
ATOM 786 C CA . TRP A 1 94 ? -9.367 -14.520 5.470 1.00 83.81 94 TRP A CA 1
ATOM 787 C C . TRP A 1 94 ? -9.131 -13.082 4.984 1.00 83.81 94 TRP A C 1
ATOM 789 O O . TRP A 1 94 ? -8.247 -12.847 4.166 1.00 83.81 94 TRP A O 1
ATOM 799 N N . LEU A 1 95 ? -9.825 -12.099 5.572 1.00 84.94 95 LEU A N 1
ATOM 800 C CA . LEU A 1 95 ? -9.602 -10.685 5.253 1.00 84.94 95 LEU A CA 1
ATOM 801 C C . LEU A 1 95 ? -8.202 -10.209 5.649 1.00 84.94 95 LEU A C 1
ATOM 803 O O . LEU A 1 95 ? -7.622 -9.406 4.927 1.00 84.94 95 LEU A O 1
ATOM 807 N N . LYS A 1 96 ? -7.631 -10.709 6.753 1.00 85.31 96 LYS A N 1
ATOM 808 C CA . LYS A 1 96 ? -6.233 -10.405 7.100 1.00 85.31 96 LYS A CA 1
ATOM 809 C C . LYS A 1 96 ? -5.273 -10.905 6.029 1.00 85.31 96 LYS A C 1
ATOM 811 O O . LYS A 1 96 ? -4.414 -10.144 5.604 1.00 85.31 96 LYS A O 1
ATOM 816 N N . VAL A 1 97 ? -5.439 -12.152 5.584 1.00 85.69 97 VAL A N 1
ATOM 817 C CA . VAL A 1 97 ? -4.609 -12.734 4.518 1.00 85.69 97 VAL A CA 1
ATOM 818 C C . VAL A 1 97 ? -4.748 -11.918 3.234 1.00 85.69 97 VAL A C 1
ATOM 820 O O . VAL A 1 97 ? -3.737 -11.536 2.653 1.00 85.69 97 VAL A O 1
ATOM 823 N N . PHE A 1 98 ? -5.977 -11.564 2.846 1.00 90.06 98 PHE A N 1
ATOM 824 C CA . PHE A 1 98 ? -6.224 -10.690 1.700 1.00 90.06 98 PHE A CA 1
ATOM 825 C C . PHE A 1 98 ? -5.516 -9.335 1.835 1.00 90.06 98 PHE A C 1
ATOM 827 O O . PHE A 1 98 ? -4.849 -8.906 0.902 1.00 90.06 98 PHE A O 1
ATOM 834 N N . CYS A 1 99 ? -5.605 -8.678 2.995 1.00 85.88 99 CYS A N 1
ATOM 835 C CA . CYS A 1 99 ? -4.965 -7.378 3.201 1.00 85.88 99 CYS A CA 1
ATOM 836 C C . CYS A 1 99 ? -3.435 -7.473 3.137 1.00 85.88 99 CYS A C 1
ATOM 838 O O . CYS A 1 99 ? -2.802 -6.608 2.541 1.00 85.88 99 CYS A O 1
ATOM 840 N N . VAL A 1 100 ? -2.839 -8.532 3.697 1.00 83.38 100 VAL A N 1
ATOM 841 C CA . VAL A 1 100 ? -1.391 -8.775 3.595 1.00 83.38 100 VAL A CA 1
ATOM 842 C C . VAL A 1 100 ? -0.982 -8.967 2.133 1.00 83.38 100 VAL A C 1
ATOM 844 O O . VAL A 1 100 ? -0.061 -8.297 1.670 1.00 83.38 100 VAL A O 1
ATOM 847 N N . LEU A 1 101 ? -1.695 -9.816 1.387 1.00 84.69 101 LEU A N 1
ATOM 848 C CA . LEU A 1 101 ? -1.434 -10.041 -0.039 1.00 84.69 101 LEU A CA 1
ATOM 849 C C . LEU A 1 101 ? -1.595 -8.756 -0.859 1.00 84.69 101 LEU A C 1
ATOM 851 O O . LEU A 1 101 ? -0.722 -8.430 -1.656 1.00 84.69 101 LEU A O 1
ATOM 855 N N . ALA A 1 102 ? -2.663 -7.992 -0.625 1.00 86.31 102 ALA A N 1
ATOM 856 C CA . ALA A 1 102 ? -2.889 -6.713 -1.288 1.00 86.31 102 ALA A CA 1
ATOM 857 C C . ALA A 1 102 ? -1.772 -5.703 -0.976 1.00 86.31 102 ALA A C 1
ATOM 859 O O . ALA A 1 102 ? -1.337 -4.980 -1.870 1.00 86.31 102 ALA A O 1
ATOM 860 N N . GLY A 1 103 ? -1.255 -5.685 0.257 1.00 84.31 103 GLY A N 1
ATOM 861 C CA . GLY A 1 103 ? -0.084 -4.889 0.627 1.00 84.31 103 GLY A CA 1
ATOM 862 C C . GLY A 1 103 ? 1.161 -5.265 -0.182 1.00 84.31 103 GLY A C 1
ATOM 863 O O . GLY A 1 103 ? 1.806 -4.384 -0.745 1.00 84.31 103 GLY A O 1
ATOM 864 N N . PHE A 1 104 ? 1.460 -6.561 -0.314 1.00 82.06 104 PHE A N 1
ATOM 865 C CA . PHE A 1 104 ? 2.577 -7.039 -1.141 1.00 82.06 104 PHE A CA 1
ATOM 866 C C . PHE A 1 104 ? 2.405 -6.692 -2.621 1.00 82.06 104 PHE A C 1
ATOM 868 O O . PHE A 1 104 ? 3.341 -6.211 -3.251 1.00 82.06 104 PHE A O 1
ATOM 875 N N . VAL A 1 105 ? 1.206 -6.879 -3.171 1.00 83.25 105 VAL A N 1
ATOM 876 C CA . VAL A 1 105 ? 0.903 -6.540 -4.568 1.00 83.25 105 VAL A CA 1
ATOM 877 C C . VAL A 1 105 ? 1.111 -5.043 -4.835 1.00 83.25 105 VAL A C 1
ATOM 879 O O . VAL A 1 105 ? 1.706 -4.680 -5.847 1.00 83.25 105 VAL A O 1
ATOM 882 N N . ASN A 1 106 ? 0.705 -4.167 -3.912 1.00 83.50 106 ASN A N 1
ATOM 883 C CA . ASN A 1 106 ? 0.950 -2.728 -4.034 1.00 83.50 106 ASN A CA 1
ATOM 884 C C . ASN A 1 106 ? 2.428 -2.350 -3.831 1.00 83.50 106 ASN A C 1
ATOM 886 O O . ASN A 1 106 ? 2.884 -1.387 -4.440 1.00 83.50 106 ASN A O 1
ATOM 890 N N . LEU A 1 107 ? 3.198 -3.100 -3.031 1.00 79.69 107 LEU A N 1
ATOM 891 C CA . LEU A 1 107 ? 4.657 -2.930 -2.941 1.00 79.69 107 LEU A CA 1
ATOM 892 C C . LEU A 1 107 ? 5.345 -3.276 -4.268 1.00 79.69 107 LEU A C 1
ATOM 894 O O . LEU A 1 107 ? 6.228 -2.541 -4.708 1.00 79.69 107 LEU A O 1
ATOM 898 N N . PHE A 1 108 ? 4.907 -4.345 -4.937 1.00 76.38 108 PHE A N 1
ATOM 899 C CA . PHE A 1 108 ? 5.361 -4.666 -6.293 1.00 76.38 108 PHE A CA 1
ATOM 900 C C . PHE A 1 108 ? 4.960 -3.578 -7.294 1.00 76.38 108 PHE A C 1
ATOM 902 O O . PHE A 1 108 ? 5.811 -3.101 -8.042 1.00 76.38 108 PHE A O 1
ATOM 909 N N . GLY A 1 109 ? 3.702 -3.127 -7.252 1.00 73.69 109 GLY A N 1
ATOM 910 C CA . GLY A 1 109 ? 3.213 -2.011 -8.066 1.00 73.69 109 GLY A CA 1
ATOM 911 C C . GLY A 1 109 ? 4.053 -0.748 -7.885 1.00 73.69 109 GLY A C 1
ATOM 912 O O . GLY A 1 109 ? 4.434 -0.103 -8.859 1.00 73.69 109 GLY A O 1
ATOM 913 N N . LEU A 1 110 ? 4.427 -0.437 -6.642 1.00 75.56 110 LEU A N 1
ATOM 914 C CA . LEU A 1 110 ? 5.288 0.695 -6.331 1.00 75.56 110 LEU A CA 1
ATOM 915 C C . LEU A 1 110 ? 6.685 0.552 -6.943 1.00 75.56 110 LEU A C 1
ATOM 917 O O . LEU A 1 110 ? 7.218 1.532 -7.463 1.00 75.56 110 LEU A O 1
ATOM 921 N N . ASN A 1 111 ? 7.263 -0.649 -6.926 1.00 72.00 111 ASN A N 1
ATOM 922 C CA . ASN A 1 111 ? 8.571 -0.898 -7.528 1.00 72.00 111 ASN A CA 1
ATOM 923 C C . ASN A 1 111 ? 8.570 -0.558 -9.033 1.00 72.00 111 ASN A C 1
ATOM 925 O O . ASN A 1 111 ? 9.502 0.074 -9.527 1.00 72.00 111 ASN A O 1
ATOM 929 N N . PHE A 1 112 ? 7.473 -0.849 -9.744 1.00 65.88 112 PHE A N 1
ATOM 930 C CA . PHE A 1 112 ? 7.331 -0.510 -11.168 1.00 65.88 112 PHE A CA 1
ATOM 931 C C . PHE A 1 112 ? 7.248 0.996 -11.453 1.00 65.88 112 PHE A C 1
ATOM 933 O O . PHE A 1 112 ? 7.546 1.429 -12.566 1.00 65.88 112 PHE A O 1
ATOM 940 N N . THR A 1 113 ? 6.872 1.810 -10.462 1.00 67.19 113 THR A N 1
ATOM 941 C CA . THR A 1 113 ? 6.822 3.277 -10.611 1.00 67.19 113 THR A CA 1
ATOM 942 C C . THR A 1 113 ? 8.194 3.936 -10.526 1.00 67.19 113 THR A C 1
ATOM 944 O O . THR A 1 113 ? 8.363 5.073 -10.975 1.00 67.19 113 THR A O 1
ATOM 947 N N . GLN A 1 114 ? 9.167 3.239 -9.922 1.00 64.12 114 GLN A N 1
ATOM 948 C CA . GLN A 1 114 ? 10.509 3.740 -9.619 1.00 64.12 114 GLN A CA 1
ATOM 949 C C . GLN A 1 114 ? 10.510 5.087 -8.865 1.00 64.12 114 GLN A C 1
ATOM 951 O O . GLN A 1 114 ? 11.456 5.876 -8.964 1.00 64.12 114 GLN A O 1
ATOM 956 N N . ASN A 1 115 ? 9.444 5.395 -8.116 1.00 67.88 115 ASN A N 1
ATOM 957 C CA . ASN A 1 115 ? 9.364 6.637 -7.360 1.00 67.88 115 ASN A CA 1
ATOM 958 C C . ASN A 1 115 ? 10.218 6.544 -6.083 1.00 67.88 115 ASN A C 1
ATOM 960 O O . ASN A 1 115 ? 9.777 6.051 -5.045 1.00 67.88 115 ASN A O 1
ATOM 964 N N . ARG A 1 116 ? 11.440 7.084 -6.149 1.00 63.72 116 ARG A N 1
ATOM 965 C CA . ARG A 1 116 ? 12.406 7.112 -5.034 1.00 63.72 116 ARG A CA 1
ATOM 966 C C . ARG A 1 116 ? 11.876 7.824 -3.778 1.00 63.72 116 ARG A C 1
ATOM 968 O O . ARG A 1 116 ? 12.314 7.514 -2.677 1.00 63.72 116 ARG A O 1
ATOM 975 N N . THR A 1 117 ? 10.908 8.737 -3.914 1.00 68.38 117 THR A N 1
ATOM 976 C CA . THR A 1 117 ? 10.320 9.481 -2.776 1.00 68.38 117 THR A CA 1
ATOM 977 C C . THR A 1 117 ? 9.172 8.750 -2.078 1.00 68.38 117 THR A C 1
ATOM 979 O O . THR A 1 117 ? 8.836 9.067 -0.937 1.00 68.38 117 THR A O 1
ATOM 982 N N . ALA A 1 118 ? 8.591 7.738 -2.723 1.00 66.81 118 ALA A N 1
ATOM 983 C CA . ALA A 1 118 ? 7.450 7.013 -2.182 1.00 66.81 118 ALA A CA 1
ATOM 984 C C . ALA A 1 118 ? 7.837 6.064 -1.034 1.00 66.81 118 ALA A C 1
ATOM 986 O O . ALA A 1 118 ? 7.085 5.916 -0.070 1.00 66.81 118 ALA A O 1
ATOM 987 N N . PHE A 1 119 ? 9.035 5.477 -1.092 1.00 66.06 119 PHE A N 1
ATOM 988 C CA . PHE A 1 119 ? 9.545 4.588 -0.044 1.00 66.06 119 PHE A CA 1
ATOM 989 C C . PHE A 1 119 ? 9.751 5.305 1.305 1.00 66.06 119 PHE A C 1
ATOM 991 O O . PHE A 1 119 ? 9.202 4.826 2.302 1.00 66.06 119 PHE A O 1
ATOM 998 N N . PRO A 1 120 ? 10.426 6.476 1.376 1.00 68.69 120 PRO A N 1
ATOM 999 C CA . PRO A 1 120 ? 10.482 7.273 2.603 1.00 68.69 120 PRO A CA 1
ATOM 1000 C C . PRO A 1 120 ? 9.101 7.616 3.175 1.00 68.69 120 PRO A C 1
ATOM 1002 O O . PRO A 1 120 ? 8.906 7.562 4.389 1.00 68.69 120 PRO A O 1
ATOM 1005 N N . ALA A 1 121 ? 8.124 7.924 2.313 1.00 72.75 121 ALA A N 1
ATOM 1006 C CA . ALA A 1 121 ? 6.773 8.279 2.739 1.00 72.75 121 ALA A CA 1
ATOM 1007 C C . ALA A 1 121 ? 6.033 7.104 3.404 1.00 72.75 121 ALA A C 1
ATOM 1009 O O . ALA A 1 121 ? 5.392 7.292 4.439 1.00 72.75 121 ALA A O 1
ATOM 1010 N N . ILE A 1 122 ? 6.159 5.884 2.863 1.00 72.81 122 ILE A N 1
ATOM 1011 C CA . ILE A 1 122 ? 5.580 4.675 3.476 1.00 72.81 122 ILE A CA 1
ATOM 1012 C C . ILE A 1 122 ? 6.203 4.410 4.842 1.00 72.81 122 ILE A C 1
ATOM 1014 O O . ILE A 1 122 ? 5.488 4.086 5.786 1.00 72.81 122 ILE A O 1
ATOM 1018 N N . ILE A 1 123 ? 7.522 4.565 4.961 1.00 69.88 123 ILE A N 1
ATOM 1019 C CA . ILE A 1 123 ? 8.240 4.323 6.214 1.00 69.88 123 ILE A CA 1
ATOM 1020 C C . ILE A 1 123 ? 7.807 5.327 7.277 1.00 69.88 123 ILE A C 1
ATOM 1022 O O . ILE A 1 123 ? 7.446 4.925 8.382 1.00 69.88 123 ILE A O 1
ATOM 1026 N N . ALA A 1 124 ? 7.771 6.616 6.940 1.00 72.44 124 ALA A N 1
ATOM 1027 C CA . ALA A 1 124 ? 7.294 7.649 7.852 1.00 72.44 124 ALA A CA 1
ATOM 1028 C C . ALA A 1 124 ? 5.842 7.385 8.289 1.00 72.44 124 ALA A C 1
ATOM 1030 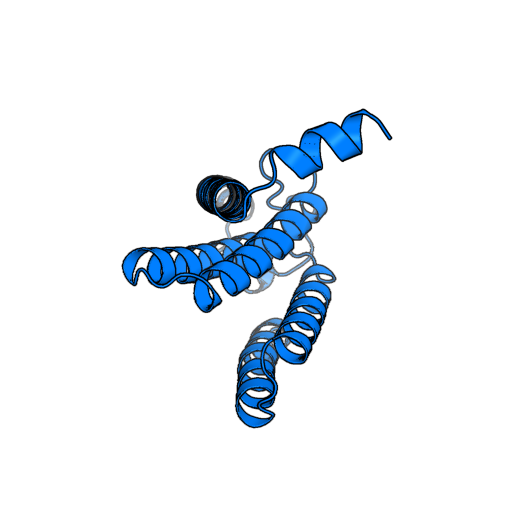O O . ALA A 1 124 ? 5.539 7.420 9.482 1.00 72.44 124 ALA A O 1
ATOM 1031 N N . GLY A 1 125 ? 4.959 7.039 7.345 1.00 71.31 125 GLY A N 1
ATOM 1032 C CA . GLY A 1 125 ? 3.567 6.686 7.632 1.00 71.31 125 GLY A CA 1
ATOM 1033 C C . GLY A 1 125 ? 3.434 5.465 8.546 1.00 71.31 125 GLY A C 1
ATOM 1034 O O . GLY A 1 125 ? 2.686 5.507 9.523 1.00 71.31 125 GLY A O 1
ATOM 1035 N N . ALA A 1 1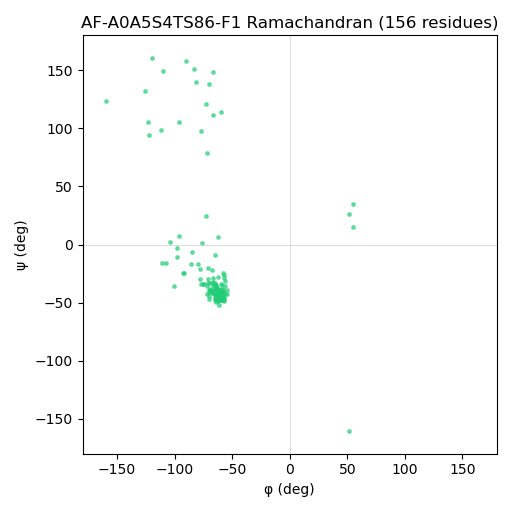26 ? 4.206 4.407 8.288 1.00 69.88 126 ALA A N 1
ATOM 1036 C CA . ALA A 1 126 ? 4.233 3.201 9.110 1.00 69.88 126 ALA A CA 1
ATOM 1037 C C . ALA A 1 126 ? 4.743 3.491 10.528 1.00 69.88 126 ALA A C 1
ATOM 1039 O O . ALA A 1 126 ? 4.120 3.057 11.494 1.00 69.88 126 ALA A O 1
ATOM 1040 N N . ILE A 1 127 ? 5.829 4.260 10.667 1.00 69.69 127 ILE A N 1
ATOM 1041 C CA . ILE A 1 127 ? 6.396 4.669 11.961 1.00 69.69 127 ILE A CA 1
ATOM 1042 C C . ILE A 1 127 ? 5.360 5.451 12.772 1.00 69.69 127 ILE A C 1
ATOM 1044 O O . ILE A 1 127 ? 5.128 5.118 13.933 1.00 69.69 127 ILE A O 1
ATOM 1048 N N . ILE A 1 128 ? 4.692 6.438 12.166 1.00 73.81 128 ILE A N 1
ATOM 1049 C CA . ILE A 1 128 ? 3.650 7.234 12.834 1.00 73.81 128 ILE A CA 1
ATOM 1050 C C . ILE A 1 128 ? 2.466 6.345 13.238 1.00 73.81 128 ILE A C 1
ATOM 1052 O O . ILE A 1 128 ? 1.979 6.427 14.369 1.00 73.81 128 ILE A O 1
ATOM 1056 N N . TYR A 1 129 ? 2.010 5.462 12.347 1.00 70.50 129 TYR A N 1
ATOM 1057 C CA . TYR A 1 129 ? 0.904 4.547 12.628 1.00 70.50 129 TYR A CA 1
ATOM 1058 C C . TYR A 1 129 ? 1.233 3.575 13.771 1.00 70.50 129 TYR A C 1
ATOM 1060 O O . TYR A 1 129 ? 0.424 3.357 14.672 1.00 70.50 129 TYR A O 1
ATOM 1068 N N . LEU A 1 130 ? 2.440 3.016 13.779 1.00 66.88 130 LEU A N 1
ATOM 1069 C CA . LEU A 1 130 ? 2.894 2.098 14.818 1.00 66.88 130 LEU A CA 1
ATOM 1070 C C . LEU A 1 130 ? 3.119 2.813 16.149 1.00 66.88 130 LEU A C 1
ATOM 1072 O O . LEU A 1 130 ? 2.730 2.275 17.179 1.00 66.88 130 LEU A O 1
ATOM 1076 N N . PHE A 1 131 ? 3.665 4.031 16.138 1.00 67.06 131 PHE A N 1
ATOM 1077 C CA . PHE A 1 131 ? 3.833 4.848 17.341 1.00 67.06 131 PHE A CA 1
ATO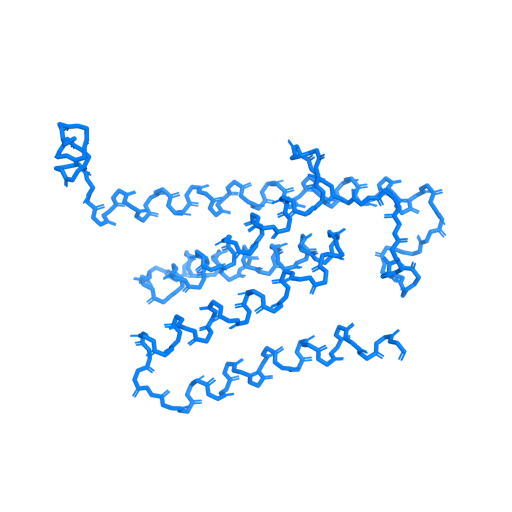M 1078 C C . PHE A 1 131 ? 2.487 5.204 17.985 1.00 67.06 131 PHE A C 1
ATOM 1080 O O . PHE A 1 131 ? 2.340 5.165 19.204 1.00 67.06 131 PHE A O 1
ATOM 1087 N N . THR A 1 132 ? 1.480 5.508 17.164 1.00 68.75 132 THR A N 1
ATOM 1088 C CA . THR A 1 132 ? 0.131 5.846 17.641 1.00 68.75 132 THR A CA 1
ATOM 1089 C C . THR A 1 132 ? -0.685 4.622 18.066 1.00 68.75 132 THR A C 1
ATOM 1091 O O . THR A 1 132 ? -1.513 4.733 18.968 1.00 68.75 132 THR A O 1
ATOM 1094 N N . THR A 1 133 ? -0.451 3.451 17.463 1.00 64.19 133 THR A N 1
ATOM 1095 C CA . THR A 1 133 ? -1.285 2.253 17.683 1.00 64.19 133 THR A CA 1
ATOM 1096 C C . THR A 1 133 ? -0.662 1.250 18.659 1.00 64.19 133 THR A C 1
ATOM 1098 O O . THR A 1 133 ? -1.372 0.608 19.432 1.00 64.19 133 THR A O 1
ATOM 1101 N N . ILE A 1 134 ? 0.663 1.088 18.645 1.00 60.38 134 ILE A N 1
ATOM 1102 C CA . ILE A 1 134 ? 1.381 0.083 19.430 1.00 60.38 134 ILE A CA 1
ATOM 1103 C C . ILE A 1 134 ? 2.212 0.791 20.499 1.00 60.38 134 ILE A C 1
ATOM 1105 O O . ILE A 1 134 ? 3.349 1.192 20.277 1.00 60.38 134 ILE A O 1
ATOM 1109 N N . LYS A 1 135 ? 1.688 0.845 21.727 1.00 60.41 135 LYS A N 1
ATOM 1110 C CA . LYS A 1 135 ? 2.423 1.315 22.918 1.00 60.41 135 LYS A CA 1
ATOM 1111 C C . LYS A 1 135 ? 3.485 0.303 23.404 1.00 60.41 135 LYS A C 1
ATOM 1113 O O . LYS A 1 135 ? 3.804 0.248 24.587 1.00 60.41 135 LYS A O 1
ATOM 1118 N N . ASN A 1 136 ? 3.982 -0.557 22.512 1.00 59.81 136 ASN A N 1
ATOM 1119 C CA . ASN A 1 136 ? 4.944 -1.620 22.795 1.00 59.81 136 ASN A CA 1
ATOM 1120 C C . ASN A 1 136 ? 6.187 -1.455 21.909 1.00 59.81 136 ASN A C 1
ATOM 1122 O O . ASN A 1 136 ? 6.185 -1.770 20.718 1.00 59.81 136 ASN A O 1
ATOM 1126 N N . TRP A 1 137 ? 7.265 -0.991 22.537 1.00 59.53 137 TRP A N 1
ATOM 1127 C CA . TRP A 1 137 ? 8.546 -0.643 21.921 1.00 59.53 137 TRP A CA 1
ATOM 1128 C C . TRP A 1 137 ? 9.188 -1.783 21.113 1.00 59.53 137 TRP A C 1
ATOM 1130 O O . TRP A 1 137 ? 9.838 -1.537 20.104 1.00 59.53 137 TRP A O 1
ATOM 1140 N N . ARG A 1 138 ? 8.985 -3.051 21.497 1.00 58.25 138 ARG A N 1
ATOM 1141 C CA . ARG A 1 138 ? 9.648 -4.190 20.832 1.00 58.25 138 ARG A CA 1
ATOM 1142 C C . ARG A 1 138 ? 9.095 -4.470 19.436 1.00 58.25 138 ARG A C 1
ATOM 1144 O O . ARG A 1 138 ? 9.866 -4.695 18.511 1.00 58.25 138 ARG A O 1
ATOM 1151 N N . ALA A 1 139 ? 7.773 -4.426 19.276 1.00 59.19 139 ALA A N 1
ATOM 1152 C CA . ALA A 1 139 ? 7.131 -4.635 17.978 1.00 59.19 139 ALA A CA 1
ATOM 1153 C C . ALA A 1 139 ? 7.460 -3.500 16.993 1.00 59.19 139 ALA A C 1
ATOM 1155 O O . ALA A 1 139 ? 7.619 -3.755 15.804 1.00 59.19 139 ALA A O 1
ATOM 1156 N N . PHE A 1 140 ? 7.645 -2.280 17.509 1.00 62.16 140 PHE A N 1
ATOM 1157 C CA . PHE A 1 140 ? 8.082 -1.109 16.749 1.00 62.16 140 PHE A CA 1
ATOM 1158 C C . PHE A 1 140 ? 9.478 -1.295 16.128 1.00 62.16 140 PHE A C 1
ATOM 1160 O O . PHE A 1 140 ? 9.633 -1.165 14.912 1.00 62.16 140 PHE A O 1
ATOM 1167 N N . TRP A 1 141 ? 10.483 -1.686 16.921 1.00 60.41 141 TRP A N 1
ATOM 1168 C CA . TRP A 1 141 ? 11.831 -1.947 16.392 1.00 60.41 141 TRP A CA 1
ATOM 1169 C C . TRP A 1 141 ? 11.871 -3.113 15.410 1.00 60.41 141 TRP A C 1
ATOM 1171 O O . TRP A 1 141 ? 12.598 -3.054 14.422 1.00 60.41 141 TRP A O 1
ATOM 1181 N N . LEU A 1 142 ? 11.053 -4.143 15.634 1.00 62.44 142 LEU A N 1
ATOM 1182 C CA . LEU A 1 142 ? 10.965 -5.296 14.738 1.00 62.44 142 LEU A CA 1
ATOM 1183 C C . LEU A 1 142 ? 10.385 -4.897 13.372 1.00 62.44 142 LEU A C 1
ATOM 1185 O O . LEU A 1 142 ? 10.930 -5.277 12.340 1.00 62.44 142 LEU A O 1
ATOM 1189 N N . SER A 1 143 ? 9.346 -4.055 13.348 1.00 58.47 143 SER A N 1
ATOM 1190 C CA . SER A 1 143 ? 8.819 -3.500 12.096 1.00 58.47 143 SER A CA 1
ATOM 1191 C C . SER A 1 143 ? 9.818 -2.588 11.384 1.00 58.47 143 SER A C 1
ATOM 1193 O O . SER A 1 143 ? 10.001 -2.737 10.180 1.00 58.47 143 SER A O 1
ATOM 1195 N N . ILE A 1 144 ? 10.519 -1.706 12.106 1.00 65.06 144 ILE A N 1
ATOM 1196 C CA . ILE A 1 144 ? 11.575 -0.865 11.520 1.00 65.06 144 ILE A CA 1
ATOM 1197 C C . ILE A 1 144 ? 12.688 -1.731 10.931 1.00 65.06 144 ILE A C 1
ATOM 1199 O O . ILE A 1 144 ? 13.154 -1.437 9.838 1.00 65.06 144 ILE A O 1
ATOM 1203 N N . GLY A 1 145 ? 13.072 -2.819 11.602 1.00 62.44 145 GLY A N 1
ATOM 1204 C CA . GLY A 1 145 ? 14.061 -3.770 11.097 1.00 62.44 145 GLY A CA 1
ATOM 1205 C C . GLY A 1 145 ? 13.628 -4.431 9.789 1.00 62.44 145 GLY A C 1
ATOM 1206 O O . GLY A 1 145 ? 14.392 -4.441 8.831 1.00 62.44 145 GLY A O 1
ATOM 1207 N N . VAL A 1 146 ? 12.384 -4.914 9.700 1.00 65.50 146 VAL A N 1
ATOM 1208 C CA . VAL A 1 146 ? 11.850 -5.520 8.463 1.00 65.50 146 VAL A CA 1
ATOM 1209 C C . VAL A 1 146 ? 11.803 -4.504 7.315 1.00 65.50 146 VAL A C 1
ATOM 1211 O O . VAL A 1 146 ? 12.197 -4.823 6.194 1.00 65.50 146 VAL A O 1
ATOM 1214 N N . PHE A 1 147 ? 11.386 -3.265 7.589 1.00 63.12 147 PHE A N 1
ATOM 1215 C CA . PHE A 1 147 ? 11.383 -2.191 6.589 1.00 63.12 147 PHE A CA 1
ATOM 1216 C C . PHE A 1 147 ? 12.798 -1.736 6.197 1.00 63.12 147 PHE A C 1
ATOM 1218 O O . PHE A 1 147 ? 13.051 -1.479 5.022 1.00 63.12 147 PHE A O 1
ATOM 1225 N N . GLY A 1 148 ? 13.727 -1.677 7.152 1.00 65.12 148 GLY A N 1
ATOM 1226 C CA . GLY A 1 148 ? 15.133 -1.338 6.934 1.00 65.12 148 GLY A CA 1
ATOM 1227 C C . GLY A 1 148 ? 15.870 -2.385 6.100 1.00 65.12 148 GLY A C 1
ATOM 1228 O O . GLY A 1 148 ? 16.623 -2.030 5.203 1.00 65.12 148 GLY A O 1
ATOM 1229 N N . ILE A 1 149 ? 15.592 -3.674 6.311 1.00 64.19 149 ILE A N 1
ATOM 1230 C CA . ILE A 1 149 ? 16.126 -4.753 5.464 1.00 64.19 149 ILE A CA 1
ATOM 1231 C C . ILE A 1 149 ? 15.573 -4.634 4.037 1.00 64.19 149 ILE A C 1
ATOM 1233 O O . ILE A 1 149 ? 16.325 -4.779 3.075 1.00 64.19 149 ILE A O 1
ATOM 1237 N N . GLY A 1 150 ? 14.284 -4.305 3.889 1.00 57.94 150 GLY A N 1
ATOM 1238 C CA . GLY A 1 150 ? 13.686 -4.008 2.583 1.00 57.94 150 GLY A CA 1
ATOM 1239 C C . GLY A 1 150 ? 14.357 -2.825 1.874 1.00 57.94 150 GLY A C 1
ATOM 1240 O O . GLY A 1 150 ? 14.617 -2.897 0.676 1.00 57.94 150 GLY A O 1
ATOM 1241 N N . LEU A 1 151 ? 14.705 -1.769 2.617 1.00 60.22 151 LEU A N 1
ATOM 1242 C CA . LEU A 1 151 ? 15.492 -0.635 2.120 1.00 60.22 151 LEU A CA 1
ATOM 1243 C C . LEU A 1 151 ? 16.892 -1.055 1.669 1.00 60.22 151 LEU A C 1
ATOM 1245 O O . LEU A 1 151 ? 17.311 -0.675 0.581 1.00 60.22 151 LEU A O 1
ATOM 1249 N N . CYS A 1 152 ? 17.606 -1.841 2.477 1.00 57.81 152 CYS A N 1
ATOM 1250 C CA . CYS A 1 152 ? 18.937 -2.321 2.118 1.00 57.81 152 CYS A CA 1
ATOM 1251 C C . CYS A 1 152 ? 18.898 -3.150 0.833 1.00 57.81 152 CYS A C 1
ATOM 1253 O O . CYS A 1 152 ? 19.744 -2.948 -0.021 1.00 57.81 152 CYS A O 1
ATOM 1255 N N . PHE A 1 153 ? 17.893 -4.005 0.630 1.00 56.38 153 PHE A N 1
ATOM 1256 C CA . PHE A 1 153 ? 17.740 -4.734 -0.635 1.00 56.38 153 PHE A CA 1
ATOM 1257 C C . PHE A 1 153 ? 17.464 -3.820 -1.838 1.00 56.38 153 PHE A C 1
ATOM 1259 O O . PHE A 1 153 ? 17.944 -4.095 -2.934 1.00 56.38 153 PHE A O 1
ATOM 1266 N N . LEU A 1 154 ? 16.712 -2.734 -1.645 1.00 52.59 154 LEU A N 1
ATOM 1267 C CA . LEU A 1 154 ? 16.390 -1.780 -2.711 1.00 52.59 154 LEU A CA 1
ATOM 1268 C C . LEU A 1 154 ? 17.568 -0.867 -3.081 1.00 52.59 154 LEU A C 1
ATOM 1270 O O . LEU A 1 154 ? 17.701 -0.523 -4.249 1.00 52.59 154 LEU A O 1
ATOM 1274 N N . PHE A 1 155 ? 18.410 -0.494 -2.112 1.00 54.75 155 PHE A N 1
ATOM 1275 C CA . PHE A 1 155 ? 19.579 0.377 -2.310 1.00 54.75 155 PHE A CA 1
ATOM 1276 C C . PHE A 1 155 ? 20.910 -0.379 -2.469 1.00 54.75 155 PHE A C 1
ATOM 1278 O O . PHE A 1 155 ? 21.900 0.223 -2.855 1.00 54.75 155 PHE A O 1
ATOM 1285 N N . SER A 1 156 ? 20.960 -1.690 -2.214 1.00 45.12 156 SER A N 1
ATOM 1286 C CA . SER A 1 156 ? 22.156 -2.532 -2.428 1.00 45.12 156 SER A CA 1
ATOM 1287 C C . SER A 1 156 ? 22.406 -2.870 -3.905 1.00 45.12 156 SER A C 1
ATOM 1289 O O . SER A 1 156 ? 23.317 -3.640 -4.202 1.00 45.12 156 SER A O 1
ATOM 1291 N N . SER A 1 157 ? 21.576 -2.365 -4.817 1.00 41.50 157 SER A N 1
ATOM 1292 C CA . SER A 1 157 ? 21.728 -2.583 -6.262 1.00 41.50 157 SER A CA 1
ATOM 1293 C C . SER A 1 157 ? 22.461 -1.433 -6.971 1.00 41.50 157 SER A C 1
ATOM 1295 O O . SER A 1 157 ? 22.525 -1.455 -8.199 1.00 41.50 157 SER A O 1
ATOM 1297 N N . ASP A 1 158 ? 22.994 -0.464 -6.215 1.00 38.09 158 ASP A N 1
ATOM 1298 C CA . ASP A 1 158 ? 23.968 0.528 -6.699 1.00 38.09 158 ASP A CA 1
ATOM 1299 C C . ASP A 1 158 ? 25.408 -0.007 -6.577 1.00 38.09 158 ASP A C 1
ATOM 1301 O O . ASP A 1 158 ? 25.754 -0.552 -5.500 1.00 38.09 158 ASP A O 1
#

Foldseek 3Di:
DVVVVVVVVVPDPVVVLVVLLVLLVVLLVQLVQLLVQLVVVCVVVVHDSDHLVLLPDDPRFRCGPNVALVVLLVSLLVSLLSL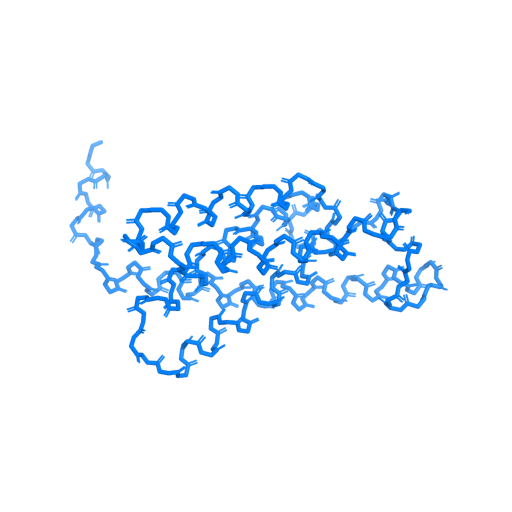VVCLVPPPDPVSNVSSVVSNVSSVVSNSRSSPPVSLVVSLVSVLVVCVVPPPDPVVSVVVVVVSVVVVCVVPVSD

Solvent-accessible surface area (backbone atoms only — not comparable to full-atom values): 8775 Å² total; per-residue (Å²): 106,72,70,59,58,56,48,61,78,64,65,39,78,67,55,54,52,50,53,53,50,52,53,40,54,53,48,47,55,50,30,54,49,26,52,54,53,41,53,54,53,32,63,75,68,71,50,61,96,82,42,80,82,66,76,52,93,58,94,80,51,35,19,58,101,58,86,32,24,63,57,39,26,52,50,25,42,52,40,34,52,50,20,55,55,47,42,75,71,50,86,54,66,68,59,31,54,50,24,53,52,41,28,52,45,26,52,53,40,30,60,53,27,66,47,78,69,47,58,60,51,43,50,54,52,49,52,52,51,42,63,75,71,45,94,45,71,67,64,49,54,52,51,51,48,57,52,48,52,54,47,48,64,69,61,64,78,113

Radius of gyration: 17.57 Å; Cα contacts (8 Å, |Δi|>4): 123; chains: 1; bounding box: 49×38×49 Å

Secondary structure (DSSP, 8-state):
-HHHHHHHHH--HHHHHHHHHHHHHHHHHHHHHHHHHHHHHHHHHT--SS-GGGSS--SS---GGGTSHHHHHHHHHHHHHHHHHHHHH---HHHHHHHHHHHHHHHHHHHHHT-TTHHHHHHHHHHHHHHHH---HHHHHHHHHHHHHHHHHHHTT-

Organism: Streptococcus pyogenes (NCBI:txid1314)

InterPro domains:
  IPR051533 O-antigen ligase-like [PTHR37422] (9-155)